Protein AF-A0AAE0B262-F1 (afdb_monomer)

Secondary structure (DSSP, 8-state):
---HHHHHHHHS-PPP-SHHHHHHHHHHHHHHH-TT-------GGGGHHHHHHHHHHTT-SS----SSS--TTTHHHHHHH-GGG-

Organism: NCBI:txid43782

Radius of gyration: 15.95 Å; Cα contacts (8 Å, |Δi|>4): 47; chains: 1; bounding box: 36×24×46 Å

Solvent-accessible surface area (backbone atoms only — not comparable to full-atom values): 5456 Å² total; per-residue (Å²): 82,62,51,56,70,61,45,53,54,61,73,41,92,70,84,54,91,50,78,68,25,54,56,44,50,52,51,52,56,50,45,72,72,36,86,88,62,83,87,52,68,43,61,54,84,82,40,45,41,62,53,44,48,54,54,46,63,76,72,51,94,61,95,81,85,66,81,101,57,71,58,79,90,32,46,73,42,50,50,67,76,35,74,89,80,113

Foldseek 3Di:
DADVVLLVLLVDPDQDPDPVSVVSVVVNVVCVVVVPDDDDHDHVLLCVLVVQVVVVVVVDPDDDDDDPDDDPSNVVSVCVVVVVVD

Sequence (86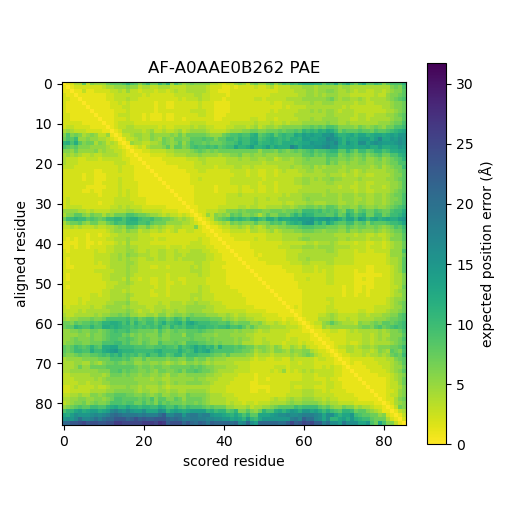 aa):
MDVQNVVQLIDSPDTLLSEIGLVIKDIKLVLEICHACSVAFVPRSANMVAHHLAKLGLSVDNDCFWLEDCPSRVVPFVLGDCPFLM

Structure (mmCIF, N/CA/C/O backbone):
data_AF-A0AAE0B262-F1
#
_entry.id   AF-A0AAE0B262-F1
#
loop_
_atom_site.group_PDB
_atom_site.id
_atom_site.type_symbol
_atom_site.label_atom_id
_atom_site.label_alt_id
_atom_site.label_comp_id
_atom_site.label_asym_id
_atom_site.label_entity_id
_atom_site.label_seq_id
_atom_site.pdbx_PDB_ins_code
_atom_site.Cartn_x
_atom_site.Cartn_y
_atom_sit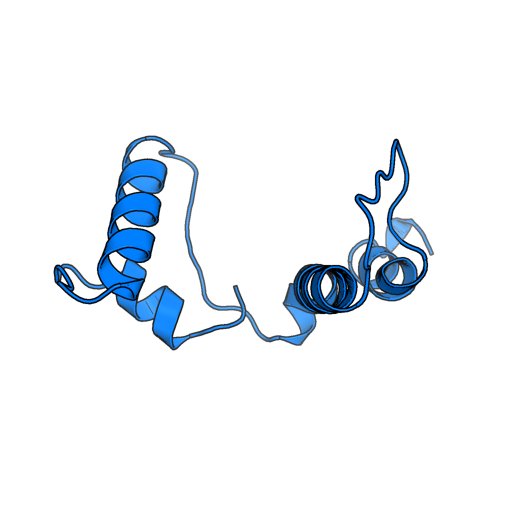e.Cartn_z
_atom_site.occupancy
_atom_site.B_iso_or_equiv
_atom_site.auth_seq_id
_atom_site.auth_comp_id
_atom_site.auth_asym_id
_atom_site.auth_atom_id
_atom_site.pdbx_PDB_model_num
ATOM 1 N N . MET A 1 1 ? -5.584 -3.411 1.308 1.00 89.44 1 MET A N 1
ATOM 2 C CA . MET A 1 1 ? -4.152 -3.607 1.645 1.00 89.44 1 MET A CA 1
ATOM 3 C C . MET A 1 1 ? -3.894 -5.072 1.980 1.00 89.44 1 MET A C 1
ATOM 5 O O . MET A 1 1 ? -4.804 -5.739 2.446 1.00 89.44 1 MET A O 1
ATOM 9 N N . ASP A 1 2 ? -2.697 -5.594 1.722 1.00 95.31 2 ASP A N 1
ATOM 10 C CA . ASP A 1 2 ? -2.368 -7.030 1.819 1.00 95.31 2 ASP A CA 1
ATOM 11 C C . ASP A 1 2 ? -1.717 -7.450 3.148 1.00 95.31 2 ASP A C 1
ATOM 13 O O . ASP A 1 2 ? -1.105 -8.511 3.250 1.00 95.31 2 ASP A O 1
ATOM 17 N N . VAL A 1 3 ? -1.880 -6.630 4.189 1.00 95.12 3 VAL A N 1
ATOM 18 C CA . VAL A 1 3 ? -1.321 -6.847 5.528 1.00 95.12 3 VAL A CA 1
ATOM 19 C C . VAL A 1 3 ? -2.470 -6.960 6.536 1.00 95.12 3 VAL A C 1
ATOM 21 O O . VAL A 1 3 ? -2.996 -5.959 7.019 1.00 95.12 3 VAL A O 1
ATOM 24 N N . GLN A 1 4 ? -2.903 -8.192 6.821 1.00 95.81 4 GLN A N 1
ATOM 25 C CA . GLN A 1 4 ? -4.132 -8.462 7.582 1.00 95.81 4 GLN A CA 1
ATOM 26 C C . GLN A 1 4 ? -4.100 -7.906 9.012 1.00 95.81 4 GLN A C 1
ATOM 28 O O . GLN A 1 4 ? -5.092 -7.347 9.471 1.00 95.81 4 GLN A O 1
ATOM 33 N N . ASN A 1 5 ? -2.969 -8.024 9.709 1.00 94.56 5 ASN A N 1
ATOM 34 C CA . ASN A 1 5 ? -2.824 -7.519 11.075 1.00 94.56 5 ASN A CA 1
ATOM 35 C C . ASN A 1 5 ? -3.006 -5.997 11.145 1.00 94.56 5 ASN A C 1
ATOM 37 O O . ASN A 1 5 ? -3.602 -5.506 12.093 1.00 94.56 5 ASN A O 1
ATOM 41 N N . VAL A 1 6 ? -2.545 -5.248 10.138 1.00 94.75 6 VAL A N 1
ATOM 42 C CA . VAL A 1 6 ? -2.739 -3.789 10.090 1.00 94.75 6 VAL A CA 1
ATOM 43 C C . VAL A 1 6 ? -4.214 -3.444 9.899 1.00 94.75 6 VAL A C 1
ATOM 45 O O . VAL A 1 6 ? -4.719 -2.583 10.610 1.00 94.75 6 VAL A O 1
ATOM 48 N N . VAL A 1 7 ? -4.926 -4.151 9.016 1.00 96.25 7 VAL A N 1
ATOM 49 C CA . VAL A 1 7 ? -6.379 -3.965 8.834 1.00 96.25 7 VAL A CA 1
ATOM 50 C C . VAL A 1 7 ? -7.125 -4.217 10.146 1.00 96.25 7 VAL A C 1
ATOM 52 O O . VAL A 1 7 ? -7.908 -3.381 10.579 1.00 96.25 7 VAL A O 1
ATOM 55 N N . GLN A 1 8 ? -6.804 -5.309 10.843 1.00 95.12 8 GLN A N 1
ATOM 56 C CA . GLN A 1 8 ? -7.410 -5.632 12.139 1.00 95.12 8 GLN A CA 1
ATOM 57 C C . GLN A 1 8 ? -7.125 -4.576 13.218 1.00 95.12 8 GLN A C 1
ATOM 59 O O . GLN A 1 8 ? -7.979 -4.317 14.061 1.00 95.12 8 GLN A O 1
ATOM 64 N N . LEU A 1 9 ? -5.941 -3.955 13.205 1.00 95.38 9 LEU A N 1
ATOM 65 C CA . LEU A 1 9 ? -5.611 -2.865 14.128 1.00 95.38 9 LEU A CA 1
ATOM 66 C C . LEU A 1 9 ? -6.380 -1.575 13.825 1.00 95.38 9 LEU A C 1
ATOM 68 O O . LEU A 1 9 ? -6.724 -0.845 14.753 1.00 95.38 9 LEU A O 1
ATOM 72 N N . ILE A 1 10 ? -6.647 -1.295 12.548 1.00 94.94 10 ILE A N 1
ATOM 73 C CA . ILE A 1 10 ? -7.466 -0.152 12.131 1.00 94.94 10 ILE A CA 1
ATOM 74 C C . ILE A 1 10 ? -8.917 -0.354 12.582 1.00 94.94 10 ILE A C 1
ATOM 76 O O . ILE A 1 10 ? -9.505 0.574 13.132 1.00 94.94 10 ILE A O 1
ATOM 80 N N . ASP A 1 11 ? -9.455 -1.565 12.424 1.00 93.88 11 ASP A N 1
ATOM 81 C CA . ASP A 1 11 ? -10.836 -1.896 12.800 1.00 93.88 11 ASP A CA 1
ATOM 82 C C . ASP A 1 11 ? -11.037 -2.058 14.318 1.00 93.88 11 ASP A C 1
ATOM 84 O O . ASP A 1 11 ? -12.157 -1.942 14.819 1.00 93.88 11 ASP A O 1
ATOM 88 N N . SER A 1 12 ? -9.968 -2.333 15.074 1.00 92.69 12 SER A N 1
ATOM 89 C CA . SER A 1 12 ? -10.048 -2.463 16.532 1.00 92.69 12 SER A CA 1
ATOM 90 C C . SER A 1 12 ? -10.398 -1.121 17.190 1.00 92.69 12 SER A C 1
ATOM 92 O O . SER A 1 12 ? -9.811 -0.101 16.829 1.00 92.69 12 SER A O 1
ATOM 94 N N . PRO A 1 13 ? -11.275 -1.079 18.210 1.00 88.19 13 PRO A N 1
ATOM 95 C CA . PRO A 1 13 ? -11.517 0.134 18.995 1.00 88.19 13 PRO A CA 1
ATOM 96 C C . PRO A 1 13 ? -10.328 0.517 19.895 1.00 88.19 13 PRO A C 1
ATOM 98 O O . PRO A 1 13 ? -10.284 1.633 20.412 1.00 88.19 13 PRO A O 1
ATOM 101 N N . ASP A 1 14 ? -9.358 -0.380 20.080 1.00 88.38 14 ASP A N 1
ATOM 102 C CA . ASP A 1 14 ? -8.259 -0.174 21.015 1.00 88.38 14 ASP A CA 1
ATOM 103 C C . ASP A 1 14 ? -7.293 0.923 20.551 1.00 88.38 14 ASP A C 1
ATOM 105 O O . ASP A 1 14 ? 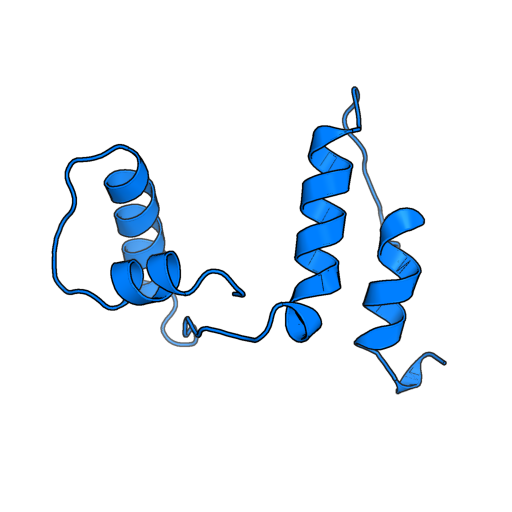-7.013 1.116 19.361 1.00 88.38 14 ASP A O 1
ATOM 109 N N . THR A 1 15 ? -6.739 1.635 21.533 1.00 82.69 15 THR A N 1
ATOM 110 C CA . THR A 1 15 ? -5.640 2.581 21.323 1.00 82.69 15 THR A CA 1
ATOM 111 C C . THR A 1 15 ? -4.327 1.914 21.702 1.00 82.69 15 THR A C 1
ATOM 113 O O . THR A 1 15 ? -4.116 1.535 22.853 1.00 82.69 15 THR A O 1
ATOM 116 N N . LEU A 1 16 ? -3.424 1.793 20.732 1.00 86.31 16 LEU A N 1
ATOM 117 C CA . LEU A 1 16 ? -2.074 1.289 20.955 1.00 86.31 16 LEU A CA 1
ATOM 118 C C . LEU A 1 16 ? -1.126 2.443 21.303 1.00 86.31 16 LEU A C 1
ATOM 120 O O . LEU A 1 16 ? -1.127 3.471 20.633 1.00 86.31 16 LEU A O 1
ATOM 124 N N . LEU A 1 17 ? -0.287 2.250 22.324 1.00 86.56 17 LEU A N 1
ATOM 125 C CA . LEU A 1 17 ? 0.730 3.225 22.753 1.00 86.56 17 LEU A CA 1
ATOM 126 C C . LEU A 1 17 ? 2.121 2.974 22.140 1.00 86.56 17 LEU A C 1
ATOM 128 O O . LEU A 1 17 ? 3.083 3.654 22.485 1.00 86.56 17 LEU A O 1
ATOM 132 N N . SER A 1 18 ? 2.247 1.977 21.264 1.00 91.94 18 SER A N 1
ATOM 133 C CA . SER A 1 18 ? 3.476 1.698 20.515 1.00 91.94 18 SER A CA 1
ATOM 134 C C . SER A 1 18 ? 3.644 2.655 19.329 1.00 91.94 18 SER A C 1
ATOM 136 O O . SER A 1 18 ? 2.703 3.340 18.934 1.00 91.94 18 SER A O 1
ATOM 138 N N . GLU A 1 19 ? 4.825 2.658 18.704 1.00 92.12 19 GLU A N 1
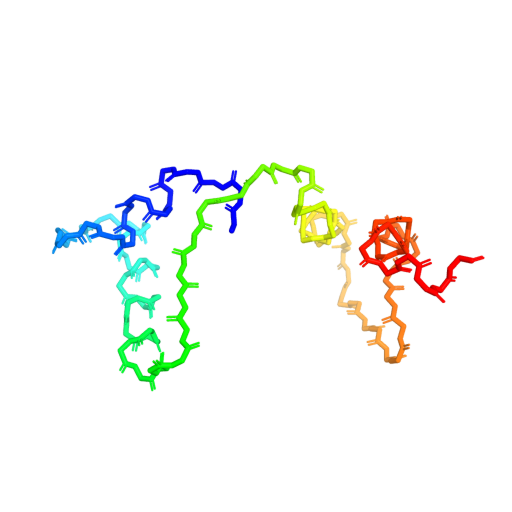ATOM 139 C CA . GLU A 1 19 ? 5.107 3.472 17.508 1.00 92.12 19 GLU A CA 1
ATOM 140 C C . GLU A 1 19 ? 4.110 3.212 16.368 1.00 92.12 19 GLU A C 1
ATOM 142 O O . GLU A 1 19 ? 3.594 4.148 15.762 1.00 92.12 19 GLU A O 1
ATOM 147 N N . ILE A 1 20 ? 3.749 1.944 16.130 1.00 92.19 20 ILE A N 1
ATOM 148 C CA . ILE A 1 20 ? 2.708 1.591 15.152 1.00 92.19 20 ILE A CA 1
ATOM 149 C C . ILE A 1 20 ? 1.337 2.150 15.554 1.00 92.19 20 ILE A C 1
ATOM 151 O O . ILE A 1 20 ? 0.544 2.507 14.690 1.00 92.19 20 ILE A O 1
ATOM 155 N N . GLY A 1 21 ? 1.063 2.282 16.854 1.00 94.62 21 GLY A N 1
ATOM 156 C CA . GLY A 1 21 ? -0.172 2.864 17.368 1.00 94.62 21 GLY A CA 1
ATOM 157 C C . GLY A 1 21 ? -0.366 4.327 16.979 1.00 94.62 21 GLY A C 1
ATOM 158 O O . GLY A 1 21 ? -1.496 4.726 16.709 1.00 94.62 21 GLY A O 1
ATOM 159 N N . LEU A 1 22 ? 0.722 5.097 16.861 1.00 94.38 22 LEU A N 1
ATOM 160 C CA . LEU A 1 22 ? 0.672 6.472 16.353 1.00 94.38 22 LEU A CA 1
ATOM 161 C C . LEU A 1 22 ? 0.226 6.498 14.885 1.00 94.38 22 LEU A C 1
ATOM 163 O O . LEU A 1 22 ? -0.705 7.218 14.544 1.00 94.38 22 LEU A O 1
ATOM 167 N N . VAL A 1 23 ? 0.797 5.627 14.046 1.00 94.81 23 VAL A N 1
ATOM 168 C CA . VAL A 1 23 ? 0.408 5.505 12.630 1.00 94.81 23 VAL A CA 1
ATOM 169 C C . VAL A 1 23 ? -1.052 5.058 12.489 1.00 94.81 23 VAL A C 1
ATOM 171 O O . VAL A 1 23 ? -1.796 5.612 11.685 1.00 94.81 23 VAL A O 1
ATOM 174 N N . ILE A 1 24 ? -1.498 4.083 13.291 1.00 95.88 24 ILE A N 1
ATOM 175 C CA . ILE A 1 24 ? -2.897 3.620 13.289 1.00 95.88 24 ILE A CA 1
ATOM 176 C C . IL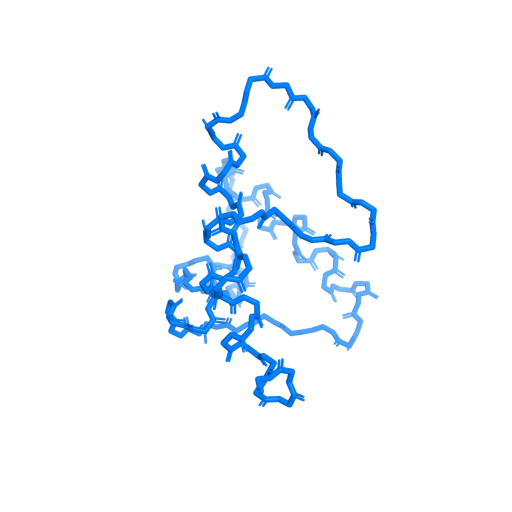E A 1 24 ? -3.851 4.739 13.726 1.00 95.88 24 ILE A C 1
ATOM 178 O O . ILE A 1 24 ? -4.924 4.889 13.142 1.00 95.88 24 ILE A O 1
ATOM 182 N N . LYS A 1 25 ? -3.467 5.542 14.725 1.00 94.56 25 LYS A N 1
ATOM 183 C CA . LYS A 1 25 ? -4.249 6.698 15.174 1.00 94.56 25 LYS A CA 1
ATOM 184 C C . LYS A 1 25 ? -4.407 7.733 14.058 1.00 94.56 25 LYS A C 1
ATOM 186 O O . LYS A 1 25 ? -5.521 8.202 13.838 1.00 94.56 25 LYS A O 1
ATOM 191 N N . ASP A 1 26 ? -3.332 8.041 13.339 1.00 94.00 26 ASP A N 1
ATOM 192 C CA . ASP A 1 26 ? -3.376 8.982 12.217 1.00 94.00 26 ASP A CA 1
ATOM 193 C C . ASP A 1 26 ? -4.265 8.458 11.079 1.00 94.00 26 ASP A C 1
ATOM 195 O O . ASP A 1 26 ? -5.086 9.202 10.544 1.00 94.00 26 ASP A O 1
ATOM 199 N N . ILE A 1 27 ? -4.184 7.159 10.762 1.00 93.88 27 ILE A N 1
ATOM 200 C CA . ILE A 1 27 ? -5.070 6.518 9.777 1.00 93.88 27 ILE A CA 1
ATOM 201 C C . ILE A 1 27 ? -6.541 6.666 10.189 1.00 93.88 27 ILE A C 1
ATOM 203 O O . ILE A 1 27 ? -7.363 7.065 9.365 1.00 93.88 27 ILE A O 1
ATOM 207 N N . LYS A 1 28 ? -6.883 6.379 11.452 1.00 93.25 28 LYS A N 1
ATOM 208 C CA . LYS A 1 28 ? -8.257 6.514 11.965 1.00 93.25 28 LYS A CA 1
ATOM 209 C C . LYS A 1 28 ? -8.771 7.949 11.845 1.00 93.25 28 LYS A C 1
ATOM 211 O O . LYS A 1 28 ? -9.877 8.145 11.357 1.00 93.25 28 LYS A O 1
ATOM 216 N N . LEU A 1 29 ? -7.951 8.941 12.194 1.00 93.31 29 LEU A N 1
ATOM 217 C CA . LEU A 1 29 ? -8.312 10.355 12.063 1.00 93.31 29 LEU A CA 1
ATOM 218 C C . LEU A 1 29 ? -8.582 10.751 10.601 1.00 93.31 29 LEU A C 1
ATOM 220 O O . LEU A 1 29 ? -9.536 11.470 10.318 1.00 93.31 29 LEU A O 1
ATOM 224 N N . VAL A 1 30 ? -7.790 10.250 9.649 1.00 93.81 30 VAL A N 1
ATOM 225 C CA . VAL A 1 30 ? -8.042 10.479 8.216 1.00 93.81 30 VAL A CA 1
ATOM 226 C C . VAL A 1 30 ? -9.345 9.813 7.763 1.00 93.81 30 VAL A C 1
ATOM 228 O O . VAL A 1 30 ? -10.096 10.412 6.994 1.00 93.81 30 VAL A O 1
ATOM 231 N N . LEU A 1 31 ? -9.647 8.603 8.244 1.00 93.12 31 LEU A N 1
ATOM 232 C CA . LEU A 1 31 ? -10.897 7.902 7.928 1.00 93.12 31 LEU A CA 1
ATOM 233 C C . LEU A 1 31 ? -12.130 8.598 8.520 1.00 93.12 31 LEU A C 1
ATOM 235 O O . LEU A 1 31 ? -13.170 8.636 7.870 1.00 93.12 31 LEU A O 1
ATOM 239 N N . GLU A 1 32 ? -12.015 9.200 9.705 1.00 92.00 32 GLU A N 1
ATOM 240 C CA . GLU A 1 32 ? -13.086 10.010 10.300 1.00 92.00 32 GLU A CA 1
ATOM 241 C C . GLU A 1 32 ? -13.427 11.233 9.437 1.00 92.00 32 GLU A C 1
ATOM 243 O O . GLU A 1 32 ? -14.593 11.615 9.344 1.00 92.00 32 GLU A O 1
ATOM 248 N N . ILE 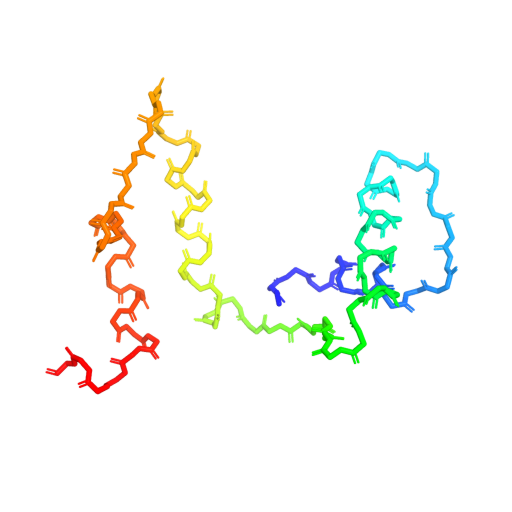A 1 33 ? -12.426 11.819 8.773 1.00 93.88 33 ILE A N 1
ATOM 249 C CA . ILE A 1 33 ? -12.592 12.978 7.884 1.00 93.88 33 ILE A CA 1
ATOM 250 C C . ILE A 1 33 ? -13.026 12.539 6.469 1.00 93.88 33 ILE A C 1
ATOM 252 O O . ILE A 1 33 ? -13.769 13.256 5.797 1.00 93.88 33 ILE A O 1
ATOM 256 N N . CYS A 1 34 ? -12.605 11.358 6.003 1.00 92.12 34 CYS A N 1
ATOM 257 C CA . CYS A 1 34 ? -13.002 10.786 4.714 1.00 92.12 34 CYS A CA 1
ATOM 258 C C . CYS A 1 34 ? -14.191 9.822 4.855 1.00 92.12 34 CYS A C 1
ATOM 260 O O . CYS A 1 34 ? -14.033 8.602 4.876 1.00 92.12 34 CYS A O 1
ATOM 262 N N . HIS A 1 35 ? -15.413 10.354 4.833 1.00 84.38 35 HIS A N 1
ATOM 263 C CA . HIS A 1 35 ? -16.635 9.544 4.960 1.00 84.38 35 HIS A CA 1
ATOM 264 C C . HIS A 1 35 ? -16.888 8.537 3.817 1.00 84.38 35 HIS A C 1
ATOM 266 O O . HIS A 1 35 ? -17.786 7.707 3.928 1.00 84.38 35 HIS A O 1
ATOM 272 N N . ALA A 1 36 ? -16.124 8.599 2.722 1.00 90.00 36 ALA A N 1
ATOM 273 C CA . ALA A 1 36 ? -16.237 7.696 1.572 1.00 90.00 36 ALA A CA 1
ATOM 274 C C . ALA A 1 36 ? -15.063 6.702 1.463 1.00 90.00 36 ALA A C 1
ATOM 276 O O . ALA A 1 36 ? -14.850 6.109 0.407 1.00 90.00 36 ALA A O 1
ATOM 277 N N . CYS A 1 37 ? -14.286 6.532 2.535 1.00 90.00 37 CYS A N 1
ATOM 278 C CA . CYS A 1 37 ? -13.137 5.639 2.576 1.00 90.00 37 CYS A CA 1
ATOM 279 C C . CYS A 1 37 ? -13.438 4.385 3.415 1.00 90.00 37 CYS A C 1
ATOM 281 O O . CYS A 1 37 ? -14.037 4.463 4.484 1.00 90.00 37 CYS A O 1
ATOM 283 N N . SER A 1 38 ? -12.963 3.223 2.964 1.00 91.81 38 SER A N 1
ATOM 284 C CA . SER A 1 38 ? -12.977 1.978 3.741 1.00 91.81 38 SER A CA 1
ATOM 285 C C . SER A 1 38 ? -11.632 1.277 3.634 1.00 91.81 38 SER A C 1
ATOM 287 O O . SER A 1 38 ? -11.012 1.292 2.568 1.00 91.81 38 SER A O 1
ATOM 289 N N . VAL A 1 39 ? -11.209 0.608 4.703 1.00 94.25 39 VAL A N 1
ATOM 290 C CA . VAL A 1 39 ? -10.002 -0.219 4.702 1.00 94.25 39 VAL A CA 1
ATOM 291 C C . VAL A 1 39 ? -10.408 -1.686 4.698 1.00 94.25 39 VAL A C 1
ATOM 293 O O . VAL A 1 39 ? -11.259 -2.106 5.468 1.00 94.25 39 VAL A O 1
ATOM 296 N N . ALA A 1 40 ? -9.798 -2.469 3.811 1.00 95.69 40 ALA A N 1
ATOM 297 C CA . ALA A 1 40 ? -10.047 -3.900 3.715 1.00 95.69 40 ALA A CA 1
ATOM 298 C C . ALA A 1 40 ? -8.756 -4.667 3.439 1.00 95.69 40 ALA A C 1
ATOM 300 O O . ALA A 1 40 ? -7.824 -4.166 2.788 1.00 95.69 40 ALA A O 1
ATOM 301 N N . PHE A 1 41 ? -8.724 -5.910 3.914 1.00 97.38 41 PHE A N 1
ATOM 302 C CA . PHE A 1 41 ? -7.692 -6.865 3.544 1.00 97.38 41 PHE A CA 1
ATOM 303 C C . PHE A 1 41 ? -7.941 -7.393 2.127 1.00 97.38 41 PHE A C 1
ATOM 305 O O . PHE A 1 41 ? -9.068 -7.740 1.779 1.00 97.38 41 PHE A O 1
ATOM 312 N N . VAL A 1 42 ? -6.883 -7.478 1.320 1.00 96.12 42 VAL A N 1
ATOM 313 C CA . VAL A 1 42 ? -6.912 -8.094 -0.016 1.00 96.12 42 VAL A CA 1
ATOM 314 C C . VAL A 1 42 ? -5.743 -9.065 -0.173 1.00 96.12 42 VAL A C 1
ATOM 316 O O . VAL A 1 42 ? -4.704 -8.865 0.459 1.00 96.12 42 VAL A O 1
ATOM 319 N N . PRO A 1 43 ? -5.851 -10.100 -1.025 1.00 96.12 43 PRO A N 1
ATOM 320 C CA . PRO A 1 43 ? -4.708 -10.930 -1.367 1.00 96.12 43 PRO A CA 1
ATOM 321 C C . PRO A 1 43 ? -3.569 -10.084 -1.932 1.00 96.12 43 PRO A C 1
ATOM 323 O O . PRO A 1 43 ? -3.790 -9.115 -2.655 1.00 96.12 43 PRO A O 1
ATOM 326 N N . ARG A 1 44 ? -2.332 -10.502 -1.674 1.00 94.81 44 ARG A N 1
ATOM 327 C CA . ARG A 1 44 ? -1.130 -9.827 -2.177 1.00 94.81 44 ARG A CA 1
ATOM 328 C C . ARG A 1 44 ? -1.107 -9.643 -3.692 1.00 94.81 44 ARG A C 1
ATOM 330 O O . ARG A 1 44 ? -0.594 -8.638 -4.171 1.00 94.81 44 ARG A O 1
ATOM 337 N N . SER A 1 45 ? -1.692 -10.583 -4.434 1.00 94.56 45 SER A N 1
ATOM 338 C CA . SER A 1 45 ? -1.839 -10.489 -5.889 1.00 94.56 45 SER A CA 1
ATOM 339 C C . SER A 1 45 ? -2.616 -9.247 -6.337 1.00 94.56 45 SER A C 1
ATOM 341 O O . SER A 1 45 ? -2.324 -8.733 -7.406 1.00 94.56 45 SER A O 1
ATOM 343 N N . ALA A 1 46 ? -3.534 -8.734 -5.512 1.00 93.94 46 ALA A N 1
ATOM 344 C CA . ALA A 1 46 ? -4.308 -7.522 -5.776 1.00 93.94 46 ALA A CA 1
ATOM 345 C C . ALA A 1 46 ? -3.620 -6.231 -5.282 1.00 93.94 46 ALA A C 1
ATOM 347 O O . ALA A 1 46 ? -4.204 -5.157 -5.359 1.00 93.94 46 ALA A O 1
ATOM 348 N N . ASN A 1 47 ? -2.406 -6.321 -4.724 1.00 95.81 47 ASN A N 1
ATOM 349 C CA . ASN A 1 47 ? -1.635 -5.171 -4.231 1.00 95.81 47 ASN A CA 1
ATOM 350 C C . ASN A 1 47 ? -0.199 -5.157 -4.795 1.00 95.81 47 ASN A C 1
ATOM 352 O O . ASN A 1 47 ? 0.730 -4.620 -4.185 1.00 95.81 47 ASN A O 1
ATOM 356 N N . MET A 1 48 ? 0.008 -5.795 -5.953 1.00 96.00 48 MET A N 1
ATOM 357 C CA . MET A 1 48 ? 1.340 -6.018 -6.525 1.00 96.00 48 MET A CA 1
ATOM 358 C C . MET A 1 48 ? 2.022 -4.730 -6.983 1.00 96.00 48 MET A C 1
ATOM 360 O O . MET A 1 48 ? 3.243 -4.622 -6.830 1.00 96.00 48 MET A O 1
ATOM 364 N N . VAL A 1 49 ? 1.253 -3.756 -7.483 1.00 95.75 49 VAL A N 1
ATOM 365 C CA . VAL A 1 49 ? 1.742 -2.418 -7.850 1.00 95.75 49 VAL A CA 1
ATOM 366 C C . VAL A 1 49 ? 2.357 -1.727 -6.633 1.00 95.75 49 VAL A C 1
ATOM 368 O O . VAL A 1 49 ? 3.543 -1.395 -6.650 1.00 95.75 49 VAL A O 1
ATOM 371 N N . ALA A 1 50 ? 1.595 -1.586 -5.541 1.00 95.88 50 ALA A N 1
ATOM 372 C CA . ALA A 1 50 ? 2.065 -0.944 -4.313 1.00 95.88 50 ALA A CA 1
ATOM 373 C C . ALA A 1 50 ? 3.278 -1.670 -3.713 1.00 95.88 50 ALA A C 1
ATOM 375 O O . ALA A 1 50 ? 4.249 -1.037 -3.301 1.00 95.88 50 ALA A O 1
ATOM 376 N N . HIS A 1 51 ? 3.261 -3.006 -3.720 1.00 96.25 51 HIS A N 1
ATOM 377 C CA . HIS A 1 51 ? 4.372 -3.814 -3.224 1.00 96.25 51 HIS A CA 1
ATOM 378 C C . HIS A 1 51 ? 5.681 -3.570 -4.000 1.00 96.25 51 HIS A C 1
ATOM 380 O O . HIS A 1 51 ? 6.744 -3.394 -3.397 1.00 96.25 51 HIS A O 1
ATOM 386 N N . HIS A 1 52 ? 5.632 -3.547 -5.335 1.00 96.19 52 HIS A N 1
ATOM 387 C CA . HIS A 1 52 ? 6.826 -3.305 -6.154 1.00 96.19 52 HIS A CA 1
ATOM 388 C C . HIS A 1 52 ? 7.279 -1.850 -6.116 1.00 96.19 52 HIS A C 1
ATOM 390 O O . HIS A 1 52 ? 8.484 -1.601 -6.150 1.00 96.19 52 HIS A O 1
ATOM 396 N N . LEU A 1 53 ? 6.348 -0.907 -5.974 1.00 95.81 53 LEU A N 1
ATOM 397 C CA . LEU A 1 53 ? 6.673 0.500 -5.782 1.00 95.81 53 LEU A CA 1
ATOM 398 C C . LEU A 1 53 ? 7.410 0.731 -4.454 1.00 95.81 53 LEU A C 1
ATOM 400 O O . LEU A 1 53 ? 8.458 1.372 -4.442 1.00 95.81 53 LEU A O 1
ATOM 404 N N . ALA A 1 54 ? 6.943 0.127 -3.357 1.00 95.38 54 ALA A N 1
ATOM 405 C CA . ALA A 1 54 ? 7.628 0.188 -2.066 1.00 95.38 54 ALA A CA 1
ATOM 406 C C . ALA A 1 54 ? 9.035 -0.435 -2.134 1.00 95.38 54 ALA A C 1
ATOM 408 O O . ALA A 1 54 ? 10.002 0.145 -1.643 1.00 95.38 54 ALA A O 1
ATOM 409 N N . LYS A 1 55 ? 9.179 -1.588 -2.806 1.00 95.75 55 LYS A N 1
ATOM 410 C CA . LYS A 1 55 ? 10.494 -2.207 -3.049 1.00 95.75 55 LYS A CA 1
ATOM 411 C C . LYS A 1 55 ? 11.421 -1.328 -3.885 1.00 95.75 55 LYS A C 1
ATOM 413 O O . LYS A 1 55 ? 12.619 -1.309 -3.621 1.00 95.75 55 LYS A O 1
ATOM 418 N N . LEU A 1 56 ? 10.892 -0.639 -4.896 1.00 95.25 56 LEU A N 1
ATOM 419 C CA . LEU A 1 56 ? 11.676 0.295 -5.695 1.00 95.25 56 LEU A CA 1
ATOM 420 C C . LEU A 1 56 ? 12.197 1.440 -4.824 1.00 95.25 56 LEU A C 1
ATOM 422 O O . LEU A 1 56 ? 13.388 1.722 -4.903 1.00 95.25 56 LEU A O 1
ATOM 426 N N . GLY A 1 57 ? 11.349 2.015 -3.966 1.00 94.69 57 GLY A N 1
ATOM 427 C CA . GLY A 1 57 ? 11.725 3.082 -3.033 1.00 94.69 57 GLY A CA 1
ATOM 428 C C . GLY A 1 57 ? 12.891 2.712 -2.111 1.00 94.69 57 GLY A C 1
ATOM 429 O O . GLY A 1 57 ? 13.742 3.545 -1.840 1.00 94.69 57 GLY A O 1
ATOM 430 N N . LEU A 1 58 ? 12.997 1.443 -1.705 1.00 95.94 58 LEU A N 1
ATOM 431 C CA . LEU A 1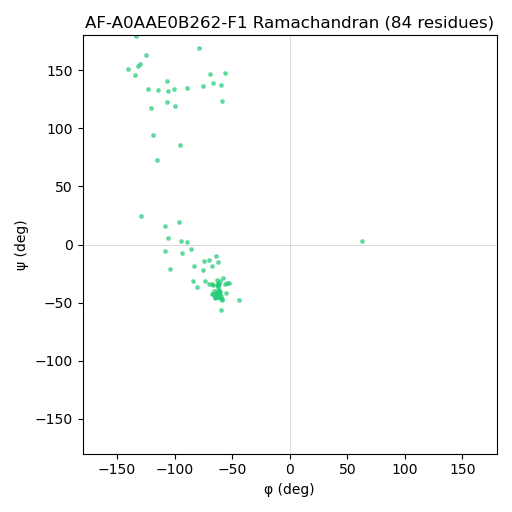 58 ? 14.134 0.940 -0.919 1.00 95.94 58 LEU A CA 1
ATOM 432 C C . LEU A 1 58 ? 15.430 0.756 -1.727 1.00 95.94 58 LEU A C 1
ATOM 434 O O . LEU A 1 58 ? 16.479 0.517 -1.140 1.00 95.94 58 LEU A O 1
ATOM 438 N N . SER A 1 59 ? 15.354 0.772 -3.060 1.00 94.88 59 SER A N 1
ATOM 439 C CA . SER A 1 59 ? 16.481 0.475 -3.957 1.00 94.88 59 SER A CA 1
ATOM 440 C C . SER A 1 59 ? 17.032 1.690 -4.700 1.00 94.88 59 SER A C 1
ATOM 442 O O . SER A 1 59 ? 17.985 1.540 -5.462 1.00 94.88 59 SER A O 1
ATOM 444 N N . VAL A 1 60 ? 16.392 2.851 -4.560 1.00 94.06 60 VAL A N 1
ATOM 445 C CA . VAL A 1 60 ? 16.813 4.097 -5.203 1.00 94.06 60 VAL A CA 1
ATOM 446 C C . VAL A 1 60 ? 17.551 4.962 -4.190 1.00 94.06 60 VAL A C 1
ATOM 448 O O . VAL A 1 60 ? 17.086 5.140 -3.070 1.00 94.06 60 VAL A O 1
ATOM 451 N N . ASP A 1 61 ? 18.689 5.514 -4.601 1.00 94.50 61 ASP A N 1
ATOM 452 C CA . ASP A 1 61 ? 19.505 6.396 -3.754 1.00 94.50 61 ASP A CA 1
ATOM 453 C C . ASP A 1 61 ? 19.174 7.885 -3.956 1.00 94.50 61 ASP A C 1
ATOM 455 O O . ASP A 1 61 ? 19.701 8.744 -3.254 1.00 94.50 61 ASP A O 1
ATOM 459 N N . ASN A 1 62 ? 18.328 8.199 -4.940 1.00 93.94 62 ASN A N 1
ATOM 460 C CA . ASN A 1 62 ? 17.962 9.561 -5.318 1.00 93.94 62 ASN A CA 1
ATOM 461 C C . ASN A 1 62 ? 16.444 9.707 -5.400 1.00 93.94 62 ASN A C 1
ATOM 463 O O . 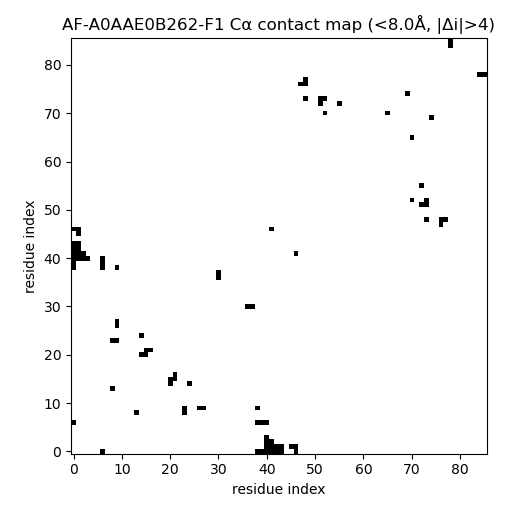ASN A 1 62 ? 15.734 8.744 -5.711 1.00 93.94 62 ASN A O 1
ATOM 467 N N . ASP A 1 63 ? 15.975 10.939 -5.222 1.00 92.62 63 ASP A N 1
ATOM 468 C CA . ASP A 1 63 ? 14.589 11.298 -5.488 1.00 92.62 63 ASP A CA 1
ATOM 469 C C . ASP A 1 63 ? 14.253 11.010 -6.955 1.00 92.62 63 ASP A C 1
ATOM 471 O O . ASP A 1 63 ? 14.912 11.482 -7.885 1.00 92.62 63 ASP A O 1
ATOM 475 N N . CYS A 1 64 ? 13.220 10.199 -7.156 1.00 92.75 64 CYS A N 1
ATOM 476 C CA . CYS A 1 64 ? 12.747 9.799 -8.470 1.00 92.75 64 CYS A CA 1
ATOM 477 C C . CYS A 1 64 ? 11.350 10.372 -8.689 1.00 92.75 64 CYS A C 1
ATOM 479 O O . CYS A 1 64 ? 10.475 10.238 -7.833 1.00 92.75 64 CYS A O 1
ATOM 481 N N . PHE A 1 65 ? 11.132 10.970 -9.857 1.00 92.19 65 PHE A N 1
ATOM 482 C CA . PHE A 1 65 ? 9.856 11.564 -10.233 1.00 92.19 65 PHE A CA 1
ATOM 483 C C . PHE A 1 65 ? 9.368 10.928 -11.527 1.00 92.19 65 PHE A C 1
ATOM 485 O O . PHE A 1 65 ? 10.126 10.810 -12.490 1.00 92.19 65 PHE A O 1
ATOM 492 N N . TRP A 1 66 ? 8.093 10.557 -11.553 1.00 92.06 66 TRP A N 1
ATOM 493 C CA . TRP A 1 66 ? 7.412 10.096 -12.755 1.00 92.06 66 TRP A CA 1
ATOM 494 C C . TRP A 1 66 ? 6.233 11.024 -13.010 1.00 92.06 66 TRP A C 1
ATOM 496 O O . TRP A 1 66 ? 5.342 11.146 -12.171 1.00 92.06 66 TRP A O 1
ATOM 506 N N . LEU A 1 67 ? 6.268 11.722 -14.143 1.00 91.00 67 LEU A N 1
ATOM 507 C CA . LEU A 1 67 ? 5.184 12.582 -14.598 1.00 91.00 67 LEU A CA 1
ATOM 508 C C . LEU A 1 67 ? 4.496 11.866 -15.757 1.00 91.00 67 LEU A C 1
ATOM 510 O O . LEU A 1 67 ? 5.170 11.508 -16.717 1.00 91.00 67 LEU A O 1
ATOM 514 N N . GLU A 1 68 ? 3.190 11.628 -15.629 1.00 89.69 68 GLU A N 1
ATOM 515 C CA . GLU A 1 68 ? 2.355 10.932 -16.632 1.00 89.69 68 GLU A CA 1
ATOM 516 C C . GLU A 1 68 ? 2.741 9.465 -16.924 1.00 89.69 68 GLU A C 1
ATOM 518 O O . GLU A 1 68 ? 2.091 8.815 -17.738 1.00 89.69 68 GLU A O 1
ATOM 523 N N . ASP A 1 69 ? 3.736 8.914 -16.223 1.00 89.00 69 ASP A N 1
ATOM 524 C CA . ASP A 1 69 ? 4.195 7.526 -16.350 1.00 89.00 69 ASP A CA 1
ATOM 525 C C . ASP A 1 69 ? 4.383 6.879 -14.962 1.00 89.00 69 ASP A C 1
ATOM 527 O O . ASP A 1 69 ? 4.183 7.505 -13.918 1.00 89.00 69 ASP A O 1
ATOM 531 N N . CYS A 1 70 ? 4.782 5.612 -14.935 1.00 91.50 70 CYS A N 1
ATOM 532 C CA . CYS A 1 70 ? 5.176 4.876 -13.749 1.00 91.50 70 CYS A CA 1
ATOM 533 C C . CYS A 1 70 ? 6.589 4.288 -13.921 1.00 91.50 70 CYS A C 1
ATOM 535 O O . CYS A 1 70 ? 7.111 4.182 -15.032 1.00 91.50 70 CYS A O 1
ATOM 537 N N . PRO A 1 71 ? 7.255 3.880 -12.831 1.00 94.50 71 PRO A N 1
ATOM 538 C CA . PRO A 1 71 ? 8.557 3.247 -12.951 1.00 94.50 71 PRO A CA 1
ATOM 539 C C . PRO A 1 71 ? 8.490 1.974 -13.795 1.00 94.50 71 PRO A C 1
ATOM 541 O O . PRO A 1 71 ? 7.637 1.118 -13.563 1.00 94.50 71 PRO A O 1
ATOM 544 N N . SER A 1 72 ? 9.465 1.780 -14.688 1.00 92.62 72 SER A N 1
ATOM 545 C CA . SER A 1 72 ? 9.540 0.608 -15.579 1.00 92.62 72 SER A CA 1
ATOM 546 C C . SER A 1 72 ? 9.448 -0.735 -14.844 1.00 92.62 72 SER A C 1
ATOM 548 O O . SER A 1 72 ? 8.862 -1.687 -15.352 1.00 92.62 72 SER A O 1
ATOM 550 N N . ARG A 1 73 ? 9.967 -0.811 -13.610 1.00 92.25 73 ARG A N 1
ATOM 551 C CA . ARG A 1 73 ? 9.875 -2.007 -12.751 1.00 92.25 73 ARG A CA 1
ATOM 552 C C . ARG A 1 73 ? 8.454 -2.324 -12.273 1.00 92.25 73 ARG A C 1
ATOM 554 O O . ARG A 1 73 ? 8.221 -3.442 -11.824 1.00 92.25 73 ARG A O 1
ATOM 561 N N . VAL A 1 74 ? 7.536 -1.361 -12.321 1.00 94.62 74 VAL A N 1
ATOM 562 C CA . VAL A 1 74 ? 6.155 -1.491 -11.836 1.00 94.62 74 VAL A CA 1
ATOM 563 C C . VAL A 1 74 ? 5.155 -1.662 -12.993 1.00 94.62 74 VAL A C 1
ATOM 565 O O . VAL A 1 74 ? 4.101 -2.260 -12.782 1.00 94.62 74 VAL A O 1
ATOM 568 N N . VAL A 1 75 ? 5.514 -1.258 -14.222 1.00 94.19 75 VAL A N 1
ATOM 569 C CA . VAL A 1 75 ? 4.683 -1.366 -15.444 1.00 94.19 75 VAL A CA 1
ATOM 570 C C . VAL A 1 75 ? 3.978 -2.723 -15.606 1.00 94.19 75 VAL A C 1
ATOM 572 O O . VAL A 1 75 ? 2.769 -2.714 -15.835 1.00 94.19 75 VAL A O 1
ATOM 575 N N . PRO A 1 76 ? 4.636 -3.894 -15.443 1.00 93.56 76 PRO A N 1
ATOM 576 C CA . PRO A 1 76 ? 3.958 -5.181 -15.637 1.00 93.56 76 PRO A CA 1
ATOM 577 C C . PRO A 1 76 ? 2.776 -5.397 -14.684 1.00 93.56 76 PRO A C 1
ATOM 579 O O . PRO A 1 76 ? 1.806 -6.058 -15.041 1.00 93.56 76 PRO A O 1
ATOM 582 N N . PHE A 1 77 ? 2.850 -4.837 -13.475 1.00 94.19 77 PHE A N 1
ATOM 583 C CA . PHE A 1 77 ? 1.787 -4.945 -12.478 1.00 94.19 77 PHE A CA 1
ATOM 584 C C . PHE A 1 77 ? 0.666 -3.943 -12.754 1.00 94.19 77 PHE A C 1
ATOM 586 O O . PHE A 1 77 ? -0.496 -4.295 -12.600 1.00 94.19 77 PHE A O 1
ATOM 593 N N . VAL A 1 78 ? 1.001 -2.738 -13.232 1.00 93.12 78 VAL A N 1
ATOM 594 C CA . VAL A 1 78 ? 0.003 -1.729 -13.630 1.00 93.12 78 VAL A CA 1
ATOM 595 C C . VAL A 1 78 ? -0.829 -2.229 -14.809 1.00 93.12 78 VAL A C 1
ATOM 597 O O . VAL A 1 78 ? -2.052 -2.144 -14.777 1.00 93.12 78 VAL A O 1
ATOM 600 N N . LEU A 1 79 ? -0.189 -2.816 -15.825 1.00 92.62 79 LEU A N 1
ATOM 601 C CA . LEU A 1 79 ? -0.904 -3.412 -16.957 1.00 92.62 79 LEU A CA 1
ATOM 602 C C . LEU A 1 79 ? -1.790 -4.585 -16.519 1.00 92.62 79 LEU A C 1
ATOM 604 O O . LEU A 1 79 ? -2.882 -4.754 -17.052 1.00 92.62 79 LEU A O 1
ATOM 608 N N . GLY A 1 80 ? -1.357 -5.363 -15.520 1.00 90.31 80 GLY A N 1
ATOM 609 C CA . GLY A 1 80 ? -2.164 -6.432 -14.926 1.00 90.31 80 GLY A CA 1
ATOM 610 C C . GLY A 1 80 ? -3.468 -5.944 -14.282 1.00 90.31 80 GLY A C 1
ATOM 611 O O . GLY A 1 80 ? -4.475 -6.644 -14.368 1.00 90.31 80 GLY A O 1
ATOM 612 N N . ASP A 1 81 ? -3.467 -4.741 -13.700 1.00 89.38 81 ASP A N 1
ATOM 613 C CA . ASP A 1 81 ? -4.654 -4.116 -13.096 1.00 89.38 81 ASP A CA 1
ATOM 614 C C . ASP A 1 81 ? -5.545 -3.403 -14.138 1.00 89.38 81 ASP A C 1
ATOM 616 O O . ASP A 1 81 ? -6.730 -3.159 -13.894 1.00 89.38 81 ASP A O 1
ATOM 620 N N . CYS A 1 82 ? -4.999 -3.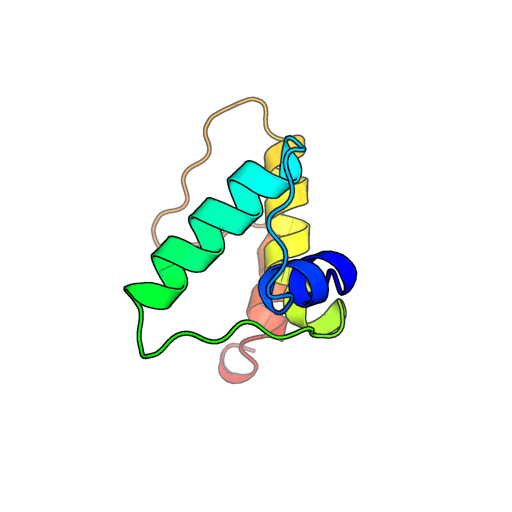104 -15.321 1.00 86.12 82 CYS A N 1
ATOM 621 C CA . CYS A 1 82 ? -5.663 -2.400 -16.419 1.00 86.12 82 CYS A CA 1
ATOM 622 C C . CYS A 1 82 ? -5.821 -3.307 -17.659 1.00 86.12 82 CYS A C 1
ATOM 624 O O . CYS A 1 82 ? -5.168 -3.069 -18.678 1.00 86.12 82 CYS A O 1
ATOM 626 N N . PRO A 1 83 ? -6.730 -4.301 -17.647 1.00 72.88 83 PRO A N 1
ATOM 627 C CA . PRO A 1 83 ? -6.864 -5.274 -18.738 1.00 72.88 83 PRO A CA 1
ATOM 628 C C . PRO A 1 83 ? -7.266 -4.660 -20.089 1.00 72.88 83 PRO A C 1
ATOM 630 O O . PRO A 1 83 ? -7.137 -5.315 -21.114 1.00 72.88 83 PRO A O 1
ATOM 633 N N . PHE A 1 84 ? -7.749 -3.414 -20.105 1.00 74.25 84 PHE A N 1
ATOM 634 C CA . PHE A 1 84 ? -8.126 -2.682 -21.319 1.00 74.25 84 PHE A CA 1
ATOM 635 C C . PHE A 1 84 ? -6.956 -1.950 -22.001 1.00 74.25 84 PHE A C 1
ATOM 637 O O . PHE A 1 84 ? -7.162 -1.322 -23.036 1.00 74.25 84 PHE A O 1
ATOM 644 N N . LEU A 1 85 ? -5.757 -1.979 -21.406 1.00 63.12 85 LEU A N 1
ATOM 645 C CA . LEU A 1 85 ? -4.529 -1.382 -21.950 1.00 63.12 85 LEU A CA 1
ATOM 646 C C . LEU A 1 85 ? -3.544 -2.438 -22.496 1.00 63.12 85 LEU A C 1
ATOM 648 O O . LEU A 1 85 ? -2.426 -2.080 -22.866 1.00 63.12 85 LEU A O 1
ATOM 652 N N . MET A 1 86 ? -3.949 -3.715 -22.530 1.00 56.28 86 MET A N 1
ATOM 653 C CA . MET A 1 86 ? -3.257 -4.811 -23.227 1.00 56.28 86 MET A CA 1
ATOM 654 C C . MET A 1 86 ? -3.876 -5.050 -24.603 1.00 56.28 86 MET A C 1
ATOM 656 O O . MET A 1 86 ? -3.097 -5.351 -25.534 1.00 56.28 86 MET A O 1
#

Mean predicted aligned error: 4.76 Å

pLDDT: mean 91.92, std 6.45, range [56.28, 97.38]

InterPro domains:
  IPR002156 Ribonuclease H domain [PF13456] (2-56)
  IPR052929 RNase H-like EbsB-related [PTHR47074] (1-77)